Protein AF-A0A3R5UBW2-F1 (afdb_monomer_lite)

Secondary structure (DSSP, 8-state):
-PPPEEEEEEE---SSS---EEEEEETTEEE--BTTTEEEEE-TTSSEEEEEEES--SEEEEEEEEE-SS-B-PPEEEEEE----S-GGG--EEPPEE-TT--EE--EETTPEEEEEPPSSEESEEEEEB-TTS-BPPPB-TT-EE--

Structure (mmCIF, N/CA/C/O backbone):
data_AF-A0A3R5UBW2-F1
#
_entry.id   AF-A0A3R5UBW2-F1
#
loop_
_atom_site.group_PDB
_atom_site.id
_atom_site.type_symbol
_atom_site.label_atom_id
_atom_site.label_alt_id
_atom_site.label_comp_id
_atom_site.label_asym_id
_atom_site.label_entity_id
_atom_site.label_seq_id
_atom_site.pdbx_PDB_ins_code
_atom_site.Cartn_x
_atom_site.Cartn_y
_atom_site.Cartn_z
_atom_site.occupancy
_atom_site.B_iso_or_equiv
_atom_site.auth_seq_id
_atom_site.auth_comp_id
_atom_site.auth_asym_id
_atom_site.auth_atom_id
_atom_site.pdbx_PDB_model_num
ATOM 1 N N . MET A 1 1 ? -4.114 11.948 11.803 1.00 30.31 1 MET A N 1
ATOM 2 C CA . MET A 1 1 ? -2.900 11.199 11.402 1.00 30.31 1 MET A CA 1
ATOM 3 C C . MET A 1 1 ? -2.571 11.603 9.979 1.00 30.31 1 MET A C 1
ATOM 5 O O . MET A 1 1 ? -3.483 11.689 9.171 1.00 30.31 1 MET A O 1
ATOM 9 N N . GLN A 1 2 ? -1.317 11.964 9.722 1.00 31.16 2 GLN A N 1
ATOM 10 C CA . GLN A 1 2 ? -0.865 12.524 8.447 1.00 31.16 2 GLN A CA 1
ATOM 11 C C . GLN A 1 2 ? -0.992 11.485 7.321 1.00 31.16 2 GLN A C 1
ATOM 13 O O . GLN A 1 2 ? -0.736 10.305 7.550 1.00 31.16 2 GLN A O 1
ATOM 18 N N . GLY A 1 3 ? -1.450 11.944 6.152 1.00 49.09 3 GLY A N 1
ATOM 19 C CA . GLY A 1 3 ? -1.961 11.134 5.048 1.00 49.09 3 GLY A CA 1
ATOM 20 C C . GLY A 1 3 ? -1.041 10.005 4.593 1.00 49.09 3 GLY A C 1
ATOM 21 O O . GLY A 1 3 ? 0.098 10.238 4.182 1.00 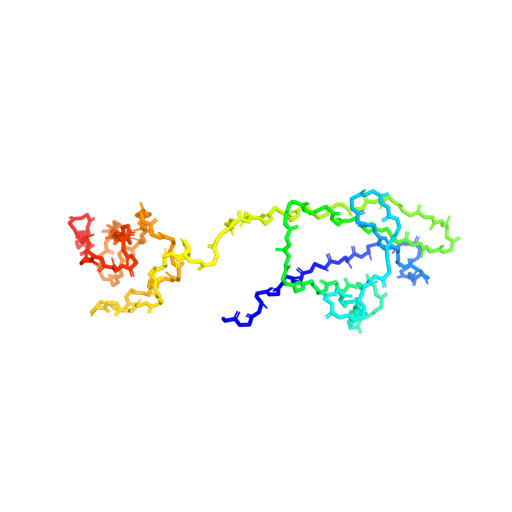49.09 3 GLY A O 1
ATOM 22 N N . GLU A 1 4 ? -1.584 8.786 4.620 1.00 57.84 4 GLU A N 1
ATOM 23 C CA . GLU A 1 4 ? -1.002 7.633 3.941 1.00 57.84 4 GLU A CA 1
ATOM 24 C C . GLU A 1 4 ? -0.650 8.017 2.503 1.00 57.84 4 GLU A C 1
ATOM 26 O O . GLU A 1 4 ? -1.392 8.723 1.812 1.00 57.84 4 GLU A O 1
ATOM 31 N N . THR A 1 5 ? 0.542 7.608 2.095 1.00 62.88 5 THR A N 1
ATOM 32 C CA . THR A 1 5 ? 1.121 7.962 0.810 1.00 62.88 5 THR A CA 1
ATOM 33 C C . THR A 1 5 ? 1.294 6.682 0.017 1.00 62.88 5 THR A C 1
ATOM 35 O O . THR A 1 5 ? 1.929 5.749 0.506 1.00 62.88 5 THR A O 1
ATOM 38 N N . ILE A 1 6 ? 0.735 6.630 -1.190 1.00 71.88 6 ILE A N 1
ATOM 39 C CA . ILE A 1 6 ? 0.878 5.466 -2.066 1.00 71.88 6 ILE A CA 1
ATOM 40 C C . ILE A 1 6 ? 1.875 5.817 -3.174 1.00 71.88 6 ILE A C 1
ATOM 42 O O . ILE A 1 6 ? 1.614 6.755 -3.936 1.00 71.88 6 ILE A O 1
ATOM 46 N N . PRO A 1 7 ? 3.018 5.110 -3.258 1.00 78.88 7 PRO A N 1
ATOM 47 C CA . PRO A 1 7 ? 3.909 5.219 -4.397 1.00 78.88 7 PRO A CA 1
ATOM 48 C C . PRO A 1 7 ? 3.351 4.405 -5.570 1.00 78.88 7 PRO A C 1
ATOM 50 O O . PRO A 1 7 ? 2.966 3.246 -5.420 1.00 78.88 7 PRO A O 1
ATOM 53 N N . VAL A 1 8 ? 3.330 5.022 -6.743 1.00 82.38 8 VAL A N 1
ATOM 54 C CA . VAL A 1 8 ? 2.963 4.418 -8.022 1.00 82.38 8 VAL A CA 1
ATOM 55 C C . VAL A 1 8 ? 4.191 4.490 -8.903 1.00 82.38 8 VAL A C 1
ATOM 57 O O . VAL A 1 8 ? 4.593 5.570 -9.332 1.00 82.38 8 VAL A O 1
ATOM 60 N N . GLU A 1 9 ? 4.818 3.347 -9.134 1.00 84.75 9 GLU A N 1
ATOM 61 C CA . GLU A 1 9 ? 6.001 3.276 -9.979 1.00 84.75 9 GLU A CA 1
ATOM 62 C C . GLU A 1 9 ? 5.602 2.968 -11.421 1.00 84.75 9 GLU A C 1
ATOM 64 O O . GLU A 1 9 ? 4.834 2.043 -11.689 1.00 84.75 9 GLU A O 1
ATOM 69 N N . CYS A 1 10 ? 6.131 3.760 -12.346 1.00 84.75 10 CYS A N 1
ATOM 70 C CA . CYS A 1 10 ? 6.087 3.495 -13.771 1.00 84.75 10 CYS A CA 1
ATOM 71 C C . CYS A 1 10 ? 7.486 3.108 -14.235 1.00 84.75 10 CYS A C 1
ATOM 73 O O . CYS A 1 10 ? 8.395 3.938 -14.218 1.00 84.75 10 CYS A O 1
ATOM 75 N N . PHE A 1 11 ? 7.645 1.859 -14.661 1.00 82.38 11 PHE A N 1
ATOM 76 C CA . PHE A 1 11 ? 8.888 1.335 -15.209 1.00 82.38 11 PHE A CA 1
ATOM 77 C C . PHE A 1 11 ? 8.731 1.101 -16.715 1.00 82.38 11 PHE A C 1
ATOM 79 O O . PHE A 1 11 ? 7.823 0.379 -17.134 1.00 82.38 11 PHE A O 1
ATOM 86 N N . ILE A 1 12 ? 9.595 1.715 -17.530 1.00 81.19 12 ILE A N 1
ATOM 87 C CA . ILE A 1 12 ? 9.527 1.638 -18.993 1.00 81.19 12 ILE A CA 1
ATOM 88 C C . ILE A 1 12 ? 10.646 0.740 -19.525 1.00 81.19 12 ILE A C 1
ATOM 90 O O . ILE A 1 12 ? 11.828 1.063 -19.435 1.00 81.19 12 ILE A O 1
ATOM 94 N N . LEU A 1 13 ? 10.257 -0.367 -20.159 1.00 81.19 13 LEU A N 1
ATOM 95 C CA . LEU A 1 13 ? 11.150 -1.164 -20.997 1.00 81.19 13 LEU A CA 1
ATOM 96 C C . LEU A 1 13 ? 11.192 -0.544 -22.399 1.00 81.19 13 LEU A C 1
ATOM 98 O O . LEU A 1 13 ? 10.183 -0.547 -23.103 1.00 81.19 13 LEU A O 1
ATOM 102 N N . SER A 1 14 ? 12.344 -0.003 -22.797 1.00 78.56 14 SER A N 1
ATOM 103 C CA . SER A 1 14 ? 12.518 0.703 -24.072 1.00 78.56 14 SER A CA 1
ATOM 104 C C . SER A 1 14 ? 13.611 0.067 -24.934 1.00 78.56 14 SER A C 1
ATOM 106 O O . SER A 1 14 ? 14.633 -0.388 -24.424 1.00 78.56 14 SER A O 1
ATOM 108 N N . ASN A 1 15 ? 13.397 0.060 -26.252 1.00 79.19 15 ASN A N 1
ATOM 109 C CA . ASN A 1 15 ? 14.405 -0.257 -27.264 1.00 79.19 15 ASN A CA 1
ATOM 110 C C . ASN A 1 15 ? 14.331 0.803 -28.384 1.00 79.19 15 ASN A C 1
ATOM 112 O O . ASN A 1 15 ? 13.328 0.817 -29.104 1.00 79.19 15 ASN A O 1
ATOM 116 N N . PRO A 1 16 ? 15.317 1.710 -28.523 1.00 81.06 16 PRO A N 1
ATOM 117 C CA . PRO A 1 16 ? 16.558 1.826 -27.739 1.00 81.06 16 PRO A CA 1
ATOM 118 C C . PRO A 1 16 ? 16.308 2.112 -26.251 1.00 81.06 16 PRO A C 1
ATOM 120 O O . PRO A 1 16 ? 15.244 2.606 -25.888 1.00 81.06 16 PRO A O 1
ATOM 123 N N . SER A 1 17 ? 17.272 1.794 -25.383 1.00 79.81 17 SER A N 1
ATOM 124 C CA . SER A 1 17 ? 17.120 1.869 -23.916 1.00 79.81 17 SER A CA 1
ATOM 125 C C . SER A 1 17 ? 16.877 3.281 -23.371 1.00 79.81 17 SER A C 1
ATOM 127 O O . SER A 1 17 ? 16.409 3.430 -22.245 1.00 79.81 17 SER A O 1
ATOM 129 N N . GLU A 1 18 ? 17.153 4.314 -24.165 1.00 82.50 18 GLU A N 1
ATOM 130 C CA . GLU A 1 18 ? 16.896 5.703 -23.804 1.00 82.50 18 GLU A CA 1
ATOM 131 C C . GLU A 1 18 ? 15.401 6.045 -23.894 1.00 82.50 18 GLU A C 1
ATOM 133 O O . GLU A 1 18 ? 14.767 5.933 -24.948 1.00 82.50 18 GLU A O 1
ATOM 138 N N . VAL A 1 19 ? 14.844 6.521 -22.780 1.00 82.19 19 VAL A N 1
ATOM 139 C CA . VAL A 1 19 ? 13.483 7.060 -22.700 1.00 82.19 19 VAL A CA 1
ATOM 140 C C . VAL A 1 19 ? 13.570 8.584 -22.737 1.00 82.19 19 VAL A C 1
ATOM 142 O O . VAL A 1 19 ? 14.185 9.198 -21.868 1.00 82.19 19 VAL A O 1
ATOM 145 N N . ARG A 1 20 ? 12.951 9.212 -23.743 1.00 86.44 20 ARG A N 1
ATOM 146 C CA . ARG A 1 20 ? 12.966 10.676 -23.914 1.00 86.44 20 ARG A CA 1
ATOM 147 C C . ARG A 1 20 ? 11.913 11.373 -23.063 1.00 86.44 20 ARG A C 1
ATOM 149 O O . ARG A 1 20 ? 12.135 12.487 -22.597 1.00 86.44 20 ARG A O 1
ATOM 156 N N . GLU A 1 21 ? 10.758 10.741 -22.895 1.00 87.56 21 GLU A N 1
ATOM 157 C CA . GLU A 1 21 ? 9.626 11.323 -22.179 1.00 87.56 21 GLU A CA 1
ATOM 158 C C . GLU A 1 21 ? 8.769 10.226 -21.540 1.00 87.56 21 GLU A C 1
ATOM 160 O O . GLU A 1 21 ? 8.525 9.185 -22.154 1.00 87.56 21 GLU A O 1
ATOM 165 N N . ILE A 1 22 ? 8.283 10.483 -20.324 1.00 87.75 22 ILE A N 1
ATOM 166 C CA . ILE A 1 22 ? 7.249 9.692 -19.654 1.00 87.75 22 ILE A CA 1
ATOM 167 C C . ILE A 1 22 ? 6.048 10.614 -19.442 1.00 87.75 22 ILE A C 1
ATOM 169 O O . ILE A 1 22 ? 6.176 11.695 -18.871 1.00 87.75 22 ILE A O 1
ATOM 173 N N . LYS A 1 23 ? 4.876 10.204 -19.936 1.00 90.38 23 LYS A N 1
ATOM 174 C CA . LYS A 1 23 ? 3.618 10.943 -19.768 1.00 90.38 23 LYS A CA 1
ATOM 175 C C . LYS A 1 23 ? 2.707 10.187 -18.824 1.00 90.38 23 LYS A C 1
ATOM 177 O O . LYS A 1 23 ? 2.461 8.996 -19.023 1.00 90.38 23 LYS A O 1
ATOM 182 N N . TRP A 1 24 ? 2.152 10.904 -17.857 1.00 90.38 24 TRP A N 1
ATOM 183 C CA . TRP A 1 24 ? 1.182 10.365 -16.918 1.00 90.38 24 TRP A CA 1
ATOM 184 C C . TRP A 1 24 ? -0.237 10.791 -17.268 1.00 90.38 24 TRP A C 1
ATOM 186 O O . TRP A 1 24 ? -0.496 11.895 -17.750 1.00 90.38 24 TRP A O 1
ATOM 196 N N . PHE A 1 25 ? -1.176 9.903 -16.979 1.00 89.75 25 PHE A N 1
ATOM 197 C CA . PHE A 1 25 ? -2.600 10.129 -17.110 1.00 89.75 25 PHE A CA 1
ATOM 198 C C . PHE A 1 25 ? -3.279 9.777 -15.794 1.00 89.75 25 PHE A C 1
ATOM 200 O O . PHE A 1 25 ? -2.940 8.790 -15.141 1.00 89.75 25 PHE A O 1
ATOM 207 N N . LYS A 1 26 ? -4.257 10.595 -15.417 1.00 87.38 26 LYS A N 1
ATOM 208 C CA . LYS A 1 26 ? -5.145 10.371 -14.283 1.00 87.38 26 LYS A CA 1
ATOM 209 C C . LYS A 1 26 ? -6.560 10.256 -14.825 1.00 87.38 26 LYS A C 1
ATOM 211 O O . LYS A 1 26 ? -7.072 11.208 -15.419 1.00 87.38 26 LYS A O 1
ATOM 216 N N . ASN A 1 27 ? -7.184 9.097 -14.638 1.00 86.06 27 ASN A N 1
ATOM 217 C CA . ASN A 1 27 ? -8.526 8.797 -15.143 1.00 86.06 27 ASN A CA 1
ATOM 218 C C . ASN A 1 27 ? -8.664 9.116 -16.651 1.00 86.06 27 ASN A C 1
ATOM 220 O O . ASN A 1 27 ? -9.588 9.820 -17.064 1.00 86.06 27 ASN A O 1
ATOM 224 N N . GLY A 1 28 ? -7.696 8.676 -17.466 1.00 86.81 28 GLY A N 1
ATOM 225 C CA . GLY A 1 28 ? -7.681 8.883 -18.918 1.00 86.81 28 GLY A CA 1
ATOM 226 C C . GLY A 1 28 ? -7.151 10.236 -19.404 1.00 86.81 28 GLY A C 1
ATOM 227 O O . GLY A 1 28 ? -6.902 10.387 -20.601 1.00 86.81 28 GLY A O 1
ATOM 228 N N . LYS A 1 29 ? -6.948 11.225 -18.522 1.00 90.75 29 LYS A N 1
ATOM 229 C CA . LYS A 1 29 ? -6.538 12.592 -18.896 1.00 90.75 29 LYS A CA 1
ATOM 230 C C . LYS A 1 29 ? -5.077 12.861 -18.567 1.00 90.75 29 LYS A C 1
ATOM 232 O O . LYS A 1 29 ? -4.626 12.488 -17.490 1.00 90.75 29 LYS A O 1
ATOM 237 N N . LEU A 1 30 ? -4.369 13.543 -19.471 1.00 90.19 30 LEU A N 1
ATOM 238 C CA . LEU A 1 30 ? -2.973 13.943 -19.270 1.00 90.19 30 LEU A CA 1
ATOM 239 C C . LEU A 1 30 ? -2.824 14.743 -17.966 1.00 90.19 30 LEU A C 1
ATOM 241 O O . LEU A 1 30 ? -3.614 15.650 -17.695 1.00 90.19 30 LEU A O 1
ATOM 245 N N . PHE A 1 31 ? -1.824 14.392 -17.165 1.00 88.38 31 PHE A N 1
ATOM 246 C CA . PHE A 1 31 ? -1.618 14.907 -15.816 1.00 88.38 31 PHE A CA 1
ATOM 247 C C . PHE A 1 31 ? -0.114 14.988 -15.511 1.00 88.38 31 PHE A C 1
ATOM 249 O O . PHE A 1 31 ? 0.631 14.075 -15.840 1.00 88.38 31 PHE A O 1
ATOM 256 N N . ASN A 1 32 ? 0.323 16.068 -14.853 1.00 85.06 32 ASN A N 1
ATOM 257 C CA . ASN A 1 32 ? 1.740 16.354 -14.568 1.00 85.06 32 ASN A CA 1
ATOM 258 C C . ASN A 1 32 ? 2.021 16.536 -13.061 1.00 85.06 32 ASN A C 1
ATOM 260 O O . ASN A 1 32 ? 2.929 17.274 -12.678 1.00 85.06 32 ASN A O 1
ATOM 264 N N . GLY A 1 33 ? 1.223 15.911 -12.192 1.00 79.88 33 GLY A N 1
ATOM 265 C CA . GLY A 1 33 ? 1.287 16.159 -10.749 1.00 79.88 33 GLY A CA 1
ATOM 266 C C . GLY A 1 33 ? 0.500 17.395 -10.304 1.00 79.88 33 GLY A C 1
ATOM 267 O O . GLY A 1 33 ? 0.125 18.261 -11.096 1.00 79.88 33 GLY A O 1
ATOM 268 N N . SER A 1 34 ? 0.288 17.491 -8.996 1.00 73.75 34 SER A N 1
ATOM 269 C CA . SER A 1 34 ? -0.167 18.684 -8.290 1.00 73.75 34 SER A CA 1
ATOM 270 C C . SER A 1 34 ? 0.841 18.932 -7.172 1.00 73.75 34 SER A C 1
ATOM 272 O O . SER A 1 34 ? 1.077 18.068 -6.335 1.00 73.75 34 SER A O 1
ATOM 274 N N . LYS A 1 35 ? 1.498 20.100 -7.165 1.00 66.06 35 LYS A N 1
ATOM 275 C CA . LYS A 1 35 ? 2.673 20.386 -6.307 1.00 66.06 35 LYS A CA 1
ATOM 276 C C . LYS A 1 35 ? 2.469 20.118 -4.802 1.00 66.06 35 LYS A C 1
ATOM 278 O O . LYS A 1 35 ? 3.451 20.076 -4.066 1.00 66.06 35 LYS A O 1
ATOM 283 N N . HIS A 1 36 ? 1.225 19.968 -4.357 1.00 67.75 36 HIS A N 1
ATOM 284 C CA . HIS A 1 36 ? 0.855 19.738 -2.967 1.00 67.75 36 HIS A CA 1
ATOM 285 C C . HIS A 1 36 ? 0.651 18.252 -2.640 1.00 67.75 36 HIS A C 1
ATOM 287 O O . HIS A 1 36 ? 1.322 17.740 -1.741 1.00 67.75 36 HIS A O 1
ATOM 293 N N . ASP A 1 37 ? -0.214 17.558 -3.381 1.00 77.50 37 ASP A N 1
ATOM 294 C CA . ASP A 1 37 ? -0.650 16.204 -3.022 1.00 77.50 37 ASP A CA 1
ATOM 295 C C . ASP A 1 37 ? -0.078 15.118 -3.934 1.00 77.50 37 ASP A C 1
ATOM 297 O O . ASP A 1 37 ? 0.038 13.970 -3.509 1.00 77.50 37 ASP A O 1
ATOM 301 N N . GLU A 1 38 ? 0.338 15.460 -5.155 1.00 86.19 38 GLU A N 1
ATOM 302 C CA . GLU A 1 38 ? 0.780 14.507 -6.172 1.00 86.19 38 GLU A CA 1
ATOM 303 C C . GLU A 1 38 ? 2.146 14.909 -6.731 1.00 86.19 38 GLU A C 1
ATOM 305 O O . GLU A 1 38 ? 2.273 15.800 -7.575 1.00 86.19 38 GLU A O 1
ATOM 310 N N . VAL A 1 39 ? 3.187 14.222 -6.273 1.00 87.06 39 VAL A N 1
ATOM 311 C CA . VAL A 1 39 ? 4.574 14.528 -6.625 1.00 87.06 39 VAL A CA 1
ATOM 312 C C . VAL A 1 39 ? 5.130 13.424 -7.508 1.00 87.06 39 VAL A C 1
ATOM 314 O O . VAL A 1 39 ? 5.230 12.284 -7.068 1.00 87.06 39 VAL A O 1
ATOM 317 N N . ILE A 1 40 ? 5.547 13.772 -8.722 1.00 88.44 40 ILE A N 1
ATOM 318 C CA . ILE A 1 40 ? 6.258 12.862 -9.624 1.00 88.44 40 ILE A CA 1
ATOM 319 C C . ILE A 1 40 ? 7.759 13.082 -9.444 1.00 88.44 40 ILE A C 1
ATOM 321 O O . ILE A 1 40 ? 8.236 14.220 -9.431 1.00 88.44 40 ILE A O 1
ATOM 325 N N . ARG A 1 41 ? 8.509 11.995 -9.268 1.00 88.81 41 ARG A N 1
ATOM 326 C CA . ARG A 1 41 ? 9.970 12.004 -9.155 1.00 88.81 41 ARG A CA 1
ATOM 327 C C . ARG A 1 41 ? 10.569 11.055 -10.175 1.00 88.81 41 ARG A C 1
ATOM 329 O O . ARG A 1 41 ? 10.037 9.972 -10.388 1.00 88.81 41 ARG A O 1
ATOM 336 N N . LYS A 1 42 ? 11.709 11.435 -10.746 1.00 86.31 42 LYS A N 1
ATOM 337 C CA . LYS A 1 42 ? 12.503 10.520 -11.568 1.00 86.31 42 LYS A CA 1
ATOM 338 C C . LYS A 1 42 ? 13.107 9.431 -10.688 1.00 86.31 42 LYS A C 1
ATOM 340 O O . LYS A 1 42 ? 13.594 9.723 -9.593 1.00 86.31 42 LYS A O 1
ATOM 345 N N . GLY A 1 43 ? 13.049 8.195 -11.165 1.00 78.06 43 GLY A N 1
ATOM 346 C CA . GLY A 1 43 ? 13.761 7.074 -10.579 1.00 78.06 43 GLY A CA 1
ATOM 347 C C . GLY A 1 43 ? 15.276 7.196 -10.784 1.00 78.06 43 GLY A C 1
ATOM 348 O O . GLY A 1 43 ? 15.732 8.044 -11.559 1.00 78.06 43 GLY A O 1
ATOM 349 N N . PRO A 1 44 ? 16.063 6.354 -10.095 1.00 66.38 44 PRO A N 1
ATOM 350 C CA . PRO A 1 44 ? 17.522 6.463 -10.036 1.00 66.38 44 PRO A CA 1
ATOM 351 C C . PRO A 1 44 ? 18.243 6.355 -11.393 1.00 66.38 44 PRO A C 1
ATOM 353 O O . PRO A 1 44 ? 19.393 6.771 -11.481 1.00 66.38 44 PRO A O 1
ATOM 356 N N . GLU A 1 45 ? 17.578 5.874 -12.450 1.00 71.44 45 GLU A N 1
ATOM 357 C CA . GLU A 1 45 ? 18.195 5.621 -13.766 1.00 71.44 45 GLU A CA 1
ATOM 358 C C . GLU A 1 45 ? 17.493 6.325 -14.944 1.00 71.44 45 GLU A C 1
ATOM 360 O O . GLU A 1 45 ? 17.838 6.100 -16.100 1.00 71.44 45 GLU A O 1
ATOM 365 N N . GLY A 1 46 ? 16.491 7.177 -14.693 1.00 67.38 46 GLY A N 1
ATOM 366 C CA . GLY A 1 46 ? 15.757 7.891 -15.755 1.00 67.38 46 GLY A CA 1
ATOM 367 C C . GLY A 1 46 ? 14.852 7.018 -16.644 1.00 67.38 46 GLY A C 1
ATOM 368 O O . GLY A 1 46 ? 14.131 7.553 -17.480 1.00 67.38 46 GLY A O 1
ATOM 369 N N . THR A 1 47 ? 14.842 5.701 -16.432 1.00 73.94 47 THR A N 1
ATOM 370 C CA . THR A 1 47 ? 13.953 4.711 -17.073 1.00 73.94 47 THR A CA 1
ATOM 371 C C . THR A 1 47 ? 12.650 4.486 -16.302 1.00 73.94 47 THR A C 1
ATOM 373 O O . THR A 1 47 ? 11.763 3.757 -16.756 1.00 73.94 47 THR A O 1
ATOM 376 N N . SER A 1 48 ? 12.517 5.120 -15.136 1.00 80.25 48 SER A N 1
ATOM 377 C CA . SER A 1 48 ? 11.318 5.063 -14.315 1.00 80.25 48 SER A CA 1
ATOM 378 C C . SER A 1 48 ? 10.958 6.414 -13.715 1.00 80.25 48 SER A C 1
ATOM 380 O O 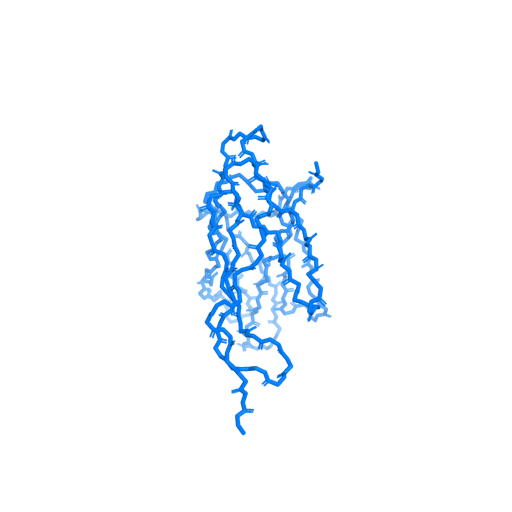. SER A 1 48 ? 11.803 7.291 -13.508 1.00 80.25 48 SER A O 1
ATOM 382 N N . GLU A 1 49 ? 9.675 6.568 -13.410 1.00 87.81 49 GLU A N 1
ATOM 383 C CA . GLU A 1 49 ? 9.149 7.659 -12.600 1.00 87.81 49 GLU A CA 1
ATOM 384 C C . GLU A 1 49 ? 8.280 7.101 -11.479 1.00 87.81 49 GLU A C 1
ATOM 386 O O . GLU A 1 49 ? 7.545 6.130 -11.651 1.00 87.81 49 GLU A O 1
ATOM 391 N N . ILE A 1 50 ? 8.365 7.738 -10.316 1.00 86.00 50 ILE A N 1
ATOM 392 C CA . ILE A 1 50 ? 7.599 7.393 -9.126 1.00 86.00 50 ILE A CA 1
ATOM 393 C C . ILE A 1 50 ? 6.645 8.548 -8.847 1.00 86.00 50 ILE A C 1
ATOM 395 O O . ILE A 1 50 ? 7.068 9.649 -8.478 1.00 86.00 50 ILE A O 1
ATOM 399 N N . LEU A 1 51 ? 5.353 8.290 -9.016 1.00 86.31 51 LEU A N 1
ATOM 400 C CA . LEU A 1 51 ? 4.284 9.173 -8.584 1.00 86.31 51 LEU A CA 1
ATOM 401 C C . LEU A 1 51 ? 3.940 8.870 -7.127 1.00 86.31 51 LEU A C 1
ATOM 403 O O . LEU A 1 51 ? 3.578 7.759 -6.763 1.00 86.31 51 LEU A O 1
ATOM 407 N N . THR A 1 52 ? 3.988 9.897 -6.298 1.00 84.81 52 THR A N 1
ATOM 408 C CA . THR A 1 52 ? 3.651 9.833 -4.883 1.00 84.81 52 THR A CA 1
ATOM 409 C C . THR A 1 52 ? 2.392 10.656 -4.658 1.00 84.81 52 THR A C 1
ATOM 411 O O . THR A 1 52 ? 2.449 11.881 -4.769 1.00 84.81 52 THR A O 1
ATOM 414 N N . HIS A 1 53 ? 1.272 10.008 -4.331 1.00 81.88 53 HIS A N 1
ATOM 415 C CA . HIS A 1 53 ? 0.005 10.691 -4.048 1.00 81.88 53 HIS A CA 1
ATOM 416 C C . HIS A 1 53 ? -0.359 10.576 -2.563 1.00 81.88 53 HIS A C 1
ATOM 418 O O . HIS A 1 53 ? -0.376 9.487 -1.983 1.00 81.88 53 HIS A O 1
ATOM 424 N N . ARG A 1 54 ? -0.625 11.727 -1.947 1.00 74.94 54 ARG A N 1
ATOM 425 C CA . ARG A 1 54 ? -1.078 11.896 -0.566 1.00 74.94 54 ARG A CA 1
ATOM 426 C C . ARG A 1 54 ? -2.585 12.085 -0.511 1.00 74.94 54 ARG A C 1
ATOM 428 O O . ARG A 1 54 ? -3.154 12.734 -1.375 1.00 74.94 54 ARG A O 1
ATOM 435 N N . ASN A 1 55 ? -3.211 11.600 0.560 1.00 69.12 55 ASN A N 1
ATOM 436 C CA . ASN A 1 55 ? -4.622 11.885 0.842 1.00 69.12 55 ASN A CA 1
ATOM 437 C C . ASN A 1 55 ? -5.557 11.499 -0.322 1.00 69.12 55 ASN A C 1
ATOM 439 O O . ASN A 1 55 ? -6.440 12.260 -0.713 1.00 69.12 55 ASN A O 1
ATOM 443 N N . ILE A 1 56 ? -5.333 10.315 -0.902 1.00 72.12 56 ILE A N 1
ATOM 444 C CA . ILE A 1 56 ? -6.137 9.846 -2.029 1.00 72.12 56 ILE A CA 1
ATOM 445 C C . ILE A 1 56 ? -7.601 9.758 -1.610 1.00 72.12 56 ILE A C 1
ATOM 447 O O . ILE A 1 56 ? -7.944 9.064 -0.653 1.00 72.12 56 ILE A O 1
ATOM 451 N N . GLN A 1 57 ? -8.450 10.423 -2.392 1.00 65.44 57 GLN A N 1
ATOM 452 C CA . GLN A 1 57 ? -9.896 10.351 -2.294 1.00 65.44 57 GLN A CA 1
ATOM 453 C C . GLN A 1 57 ? -10.494 9.711 -3.559 1.00 65.44 57 GLN A C 1
ATOM 455 O O . GLN A 1 57 ? -10.750 10.387 -4.547 1.00 65.44 57 GLN A O 1
ATOM 460 N N . GLY A 1 58 ? -10.760 8.402 -3.519 1.00 67.50 58 GLY A N 1
ATOM 461 C CA . GLY A 1 58 ? -11.679 7.713 -4.427 1.00 67.50 58 GLY A CA 1
ATOM 462 C C . GLY A 1 58 ? -11.018 6.552 -5.152 1.00 67.50 58 GLY A C 1
ATOM 463 O O . GLY A 1 58 ? -9.899 6.153 -4.836 1.00 67.50 58 GLY A O 1
ATOM 464 N N . ASN A 1 59 ? -11.710 6.031 -6.164 1.00 69.75 59 ASN A N 1
ATOM 465 C CA . ASN A 1 59 ? -11.058 5.204 -7.170 1.00 69.75 59 ASN A CA 1
ATOM 466 C C . ASN A 1 59 ? -10.273 6.124 -8.116 1.00 69.75 59 ASN A C 1
ATOM 468 O O . ASN A 1 59 ? -10.839 7.076 -8.661 1.00 69.75 59 ASN A O 1
ATOM 472 N N . ILE A 1 60 ? -8.976 5.861 -8.273 1.00 77.56 60 ILE A N 1
ATOM 473 C CA . ILE A 1 60 ? -8.119 6.596 -9.199 1.00 77.56 60 ILE A CA 1
ATOM 474 C C . ILE A 1 60 ? -7.357 5.593 -10.055 1.00 77.56 60 ILE A C 1
ATOM 476 O O . ILE A 1 60 ? -6.716 4.671 -9.548 1.00 77.56 60 ILE A O 1
ATOM 480 N N . ILE A 1 61 ? -7.392 5.817 -11.363 1.00 82.25 61 ILE A N 1
ATOM 481 C CA . ILE A 1 61 ? -6.612 5.057 -12.331 1.00 82.25 61 ILE A CA 1
ATOM 482 C C . ILE A 1 61 ? -5.455 5.941 -12.779 1.00 82.25 61 ILE A C 1
ATOM 484 O O . ILE A 1 61 ? -5.676 7.014 -13.353 1.00 82.25 61 ILE A O 1
ATOM 488 N N . TYR A 1 62 ? -4.233 5.489 -12.500 1.00 86.69 62 TYR A N 1
ATOM 489 C CA . TYR A 1 62 ? -3.028 6.080 -13.062 1.00 86.69 62 TYR A CA 1
ATOM 490 C C . TYR A 1 62 ? -2.546 5.236 -14.230 1.00 86.69 62 TYR A C 1
ATOM 492 O O . TYR A 1 62 ? -2.413 4.015 -14.133 1.00 86.69 62 TYR A O 1
ATOM 500 N N . GLU A 1 63 ? -2.264 5.904 -15.336 1.00 87.50 63 GLU A N 1
ATOM 501 C CA . GLU A 1 63 ? -1.689 5.287 -16.523 1.00 87.50 63 GLU A CA 1
ATOM 502 C C . GLU A 1 63 ? -0.424 6.056 -16.874 1.00 87.50 63 GLU A C 1
ATOM 504 O O . GLU A 1 63 ? -0.392 7.283 -16.771 1.00 87.50 63 GLU A O 1
ATOM 509 N N . CYS A 1 64 ? 0.610 5.356 -17.315 1.00 88.81 64 CYS A N 1
ATOM 510 C CA . CYS A 1 64 ? 1.803 5.995 -17.845 1.00 88.81 64 CYS A CA 1
ATOM 511 C C . CYS A 1 64 ? 2.138 5.438 -19.227 1.00 88.81 64 CYS A C 1
ATOM 513 O O . CYS A 1 64 ? 1.805 4.295 -19.549 1.00 88.81 64 CYS A O 1
ATOM 515 N N . LEU A 1 65 ? 2.789 6.250 -20.056 1.00 89.06 65 LEU A N 1
ATOM 516 C CA . LEU A 1 65 ? 3.386 5.802 -21.312 1.00 89.06 65 LEU A CA 1
ATOM 517 C C . LEU A 1 65 ? 4.776 6.407 -21.477 1.00 89.06 65 LEU A C 1
ATOM 519 O O . LEU A 1 65 ? 5.007 7.558 -21.104 1.00 89.06 65 LEU A O 1
ATOM 523 N N . GLY A 1 66 ? 5.683 5.620 -22.048 1.00 88.94 66 GLY A N 1
ATOM 524 C CA . GLY A 1 66 ? 7.029 6.048 -22.410 1.00 88.94 66 GLY A CA 1
ATOM 525 C C . GLY A 1 66 ? 7.134 6.374 -23.897 1.00 88.94 66 GLY A C 1
ATOM 526 O O . GLY A 1 66 ? 6.473 5.752 -24.733 1.00 88.94 66 GLY A O 1
ATOM 527 N N . LYS A 1 67 ? 7.992 7.335 -24.226 1.00 88.62 67 LYS A N 1
ATOM 528 C CA . LYS A 1 67 ? 8.347 7.717 -25.592 1.00 88.62 67 LYS A CA 1
ATOM 529 C C . LYS A 1 67 ? 9.857 7.677 -25.771 1.00 88.62 67 LYS A C 1
ATOM 531 O O . LYS A 1 67 ? 10.598 8.222 -24.952 1.00 88.62 67 LYS A O 1
ATOM 536 N N . ASN A 1 68 ? 10.303 7.097 -26.876 1.00 86.94 68 ASN A N 1
ATOM 537 C CA . ASN A 1 68 ? 11.689 7.136 -27.327 1.00 86.94 68 ASN A CA 1
ATOM 538 C C . ASN A 1 68 ? 11.759 7.716 -28.753 1.00 86.94 68 ASN A C 1
ATOM 540 O O . ASN A 1 68 ? 10.814 8.350 -29.225 1.00 86.94 68 ASN A O 1
ATOM 544 N N . GLU A 1 69 ? 12.893 7.565 -29.433 1.00 89.50 69 GLU A N 1
ATOM 545 C CA . GLU A 1 69 ? 13.055 8.057 -30.807 1.00 89.50 69 GLU A CA 1
ATOM 546 C C . GLU A 1 69 ? 12.263 7.276 -31.862 1.00 89.50 69 GLU A C 1
ATOM 548 O O . GLU A 1 69 ? 11.921 7.844 -32.897 1.00 89.50 69 GLU A O 1
ATOM 553 N N . ALA A 1 70 ? 11.942 6.009 -31.594 1.00 87.88 70 ALA A N 1
ATOM 554 C CA . ALA A 1 70 ? 11.151 5.173 -32.490 1.00 87.88 70 ALA A CA 1
ATOM 555 C C . ALA A 1 70 ? 9.653 5.507 -32.410 1.00 87.88 70 ALA A C 1
ATOM 557 O O . ALA A 1 70 ? 8.926 5.320 -33.385 1.00 87.88 70 ALA A O 1
ATOM 558 N N . GLY A 1 71 ? 9.184 6.023 -31.271 1.00 86.25 71 GLY A N 1
ATOM 559 C CA . GLY A 1 71 ? 7.803 6.463 -31.108 1.00 86.25 71 GLY A CA 1
ATOM 560 C C . GLY A 1 71 ? 7.298 6.400 -29.671 1.00 86.25 71 GLY A C 1
ATOM 561 O O . GLY A 1 71 ? 8.066 6.403 -28.709 1.00 86.25 71 GLY A O 1
ATOM 562 N N . GLU A 1 72 ? 5.972 6.378 -29.538 1.00 88.69 72 GLU A N 1
ATOM 563 C CA . GLU A 1 72 ? 5.264 6.256 -28.261 1.00 88.69 72 GLU A CA 1
ATOM 564 C C . GLU A 1 72 ? 4.837 4.800 -28.028 1.00 88.69 72 GLU A C 1
ATOM 566 O O . GLU A 1 72 ? 4.317 4.141 -28.930 1.00 88.69 72 GLU A O 1
ATOM 571 N N . GLY A 1 73 ? 5.072 4.294 -26.817 1.00 82.62 73 GLY A N 1
ATOM 572 C CA . GLY A 1 73 ? 4.653 2.958 -26.402 1.00 82.62 73 GLY A CA 1
ATOM 573 C C . GLY A 1 73 ? 3.181 2.887 -25.986 1.00 82.62 73 GLY A C 1
ATOM 574 O O . GLY A 1 73 ? 2.474 3.893 -25.895 1.00 82.62 73 GLY A O 1
ATOM 575 N N . ALA A 1 74 ? 2.718 1.673 -25.684 1.00 81.75 74 ALA A N 1
ATOM 576 C CA . ALA A 1 74 ? 1.392 1.463 -25.113 1.00 81.75 74 ALA A CA 1
ATOM 577 C C . ALA A 1 74 ? 1.286 2.068 -23.702 1.00 81.75 74 ALA A C 1
ATOM 579 O O . ALA A 1 74 ? 2.258 2.086 -22.943 1.00 81.75 74 ALA A O 1
ATOM 580 N N . LYS A 1 75 ? 0.080 2.514 -23.331 1.00 80.19 75 LYS A N 1
ATOM 581 C CA . LYS A 1 75 ? -0.217 2.893 -21.946 1.00 80.19 75 LYS A CA 1
ATOM 582 C C . LYS A 1 75 ? -0.181 1.656 -21.056 1.00 80.19 75 LYS A C 1
ATOM 584 O O . LYS A 1 75 ? -0.868 0.673 -21.334 1.00 80.19 75 LYS A O 1
ATOM 589 N N . VAL A 1 76 ? 0.571 1.732 -19.966 1.00 74.69 76 VAL A N 1
ATOM 590 C CA . VAL A 1 76 ? 0.567 0.728 -18.902 1.00 74.69 76 VAL A CA 1
ATOM 591 C C . VAL A 1 76 ? -0.284 1.262 -17.755 1.00 74.69 76 VAL A C 1
ATOM 593 O O . VAL A 1 76 ? -0.096 2.393 -17.304 1.00 74.69 76 VAL A O 1
ATOM 596 N N . MET A 1 77 ? -1.254 0.460 -17.313 1.00 65.88 77 MET A N 1
ATOM 597 C CA . MET A 1 77 ? -2.208 0.846 -16.272 1.00 65.88 77 MET A CA 1
ATOM 598 C C . MET A 1 77 ? -1.778 0.302 -14.909 1.00 65.88 77 MET A C 1
ATOM 600 O O . MET A 1 77 ? -1.519 -0.893 -14.774 1.00 65.88 77 MET A O 1
ATOM 604 N N . SER A 1 78 ? -1.795 1.161 -13.890 1.00 63.81 78 SER A N 1
ATOM 605 C CA . SER A 1 78 ? -1.744 0.757 -12.485 1.00 63.81 78 SER A CA 1
ATOM 606 C C . SER A 1 78 ? -3.058 1.146 -11.808 1.00 63.81 78 SER A C 1
ATOM 608 O O . SER A 1 78 ? -3.364 2.326 -11.613 1.00 63.81 78 SER A O 1
ATOM 610 N N . ASN A 1 79 ? -3.876 0.141 -11.489 1.00 57.47 79 ASN A N 1
ATOM 611 C CA . ASN A 1 79 ? -5.171 0.348 -10.847 1.00 57.47 79 ASN A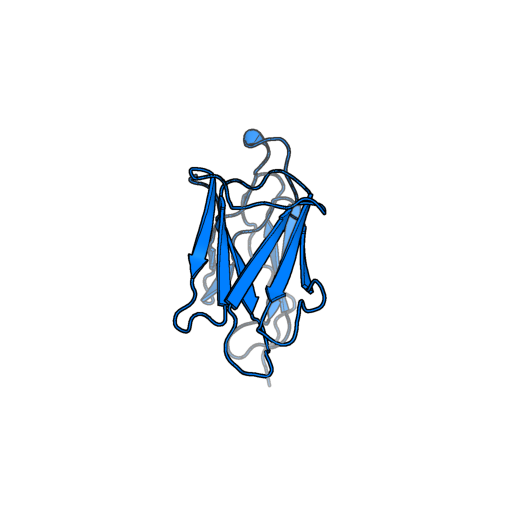 CA 1
ATOM 612 C C . ASN A 1 79 ? -4.989 0.483 -9.336 1.00 57.47 79 ASN A C 1
ATOM 614 O O . ASN A 1 79 ? -4.709 -0.503 -8.652 1.00 57.47 79 ASN A O 1
ATOM 618 N N . ILE A 1 80 ? -5.220 1.682 -8.804 1.00 60.53 80 ILE A N 1
ATOM 619 C CA . ILE A 1 80 ? -5.199 1.924 -7.361 1.00 60.53 80 ILE A CA 1
ATOM 620 C C . ILE A 1 80 ? -6.630 2.137 -6.894 1.00 60.53 80 ILE A C 1
ATOM 622 O O . ILE A 1 80 ? -7.212 3.216 -6.999 1.00 60.53 80 ILE A O 1
ATOM 626 N N . THR A 1 81 ? -7.212 1.077 -6.343 1.00 52.97 81 THR A N 1
ATOM 627 C CA . THR A 1 81 ? -8.503 1.189 -5.666 1.00 52.97 81 THR A CA 1
ATOM 628 C C . THR A 1 81 ? -8.255 1.572 -4.217 1.00 52.97 81 THR A C 1
ATOM 630 O O . THR A 1 81 ? -7.919 0.723 -3.393 1.00 52.97 81 THR A O 1
ATOM 633 N N . VAL A 1 82 ? -8.422 2.855 -3.901 1.00 52.81 82 VAL A N 1
ATOM 634 C CA . VAL A 1 82 ? -8.473 3.304 -2.510 1.00 52.81 82 VAL A CA 1
ATOM 635 C C . VAL A 1 82 ? -9.918 3.219 -2.043 1.00 52.81 82 VAL A C 1
ATOM 637 O O . VAL A 1 82 ? -10.799 3.925 -2.535 1.00 52.81 82 VAL A O 1
ATOM 640 N N . TYR A 1 83 ? -10.171 2.339 -1.079 1.00 51.47 83 TYR A N 1
ATOM 641 C CA . TYR A 1 83 ? -11.449 2.316 -0.381 1.00 51.47 83 TYR A CA 1
ATOM 642 C C . TYR A 1 83 ? -11.525 3.547 0.522 1.00 51.47 83 TYR A C 1
ATOM 644 O O . TYR A 1 83 ? -10.919 3.593 1.593 1.00 51.47 83 TYR A O 1
ATOM 652 N N . LEU A 1 84 ? -12.258 4.568 0.076 1.00 45.28 84 LEU A N 1
ATOM 653 C CA . LEU A 1 84 ? -12.583 5.696 0.935 1.00 45.28 84 LEU A CA 1
ATOM 654 C C . LEU A 1 84 ? -13.632 5.303 1.952 1.00 45.28 84 LEU A C 1
ATOM 656 O O . LEU A 1 84 ? -14.794 5.078 1.621 1.00 45.28 84 LEU A O 1
ATOM 660 N N . TYR A 1 85 ? -13.230 5.322 3.212 1.00 50.50 85 TYR A N 1
ATOM 661 C CA . TYR A 1 85 ? -14.181 5.450 4.299 1.00 50.50 85 TYR A CA 1
ATOM 662 C C . TYR A 1 85 ? -14.563 6.928 4.388 1.00 50.50 85 TYR A C 1
ATOM 664 O O . TYR A 1 85 ? -13.711 7.767 4.668 1.00 50.50 85 TYR A O 1
ATOM 672 N N . GLN A 1 86 ? -15.830 7.236 4.100 1.00 49.19 86 GLN A N 1
ATOM 673 C CA . GLN A 1 86 ? -16.375 8.600 4.009 1.00 49.19 86 GLN A CA 1
ATOM 674 C C . GLN A 1 86 ? -16.344 9.396 5.322 1.00 49.19 86 GLN A C 1
ATOM 676 O O . GLN A 1 86 ? -16.761 10.549 5.337 1.00 49.19 86 GLN A O 1
ATOM 681 N N . ASP A 1 87 ? -15.856 8.823 6.421 1.00 53.72 87 ASP A N 1
ATOM 682 C CA . ASP A 1 87 ? -15.891 9.496 7.708 1.00 53.72 87 ASP A CA 1
ATOM 683 C C . ASP A 1 87 ? -14.652 9.155 8.546 1.00 53.72 87 ASP A C 1
ATOM 685 O O . ASP A 1 87 ? -14.437 8.006 8.944 1.00 53.72 87 ASP A O 1
ATOM 689 N N . GLU A 1 88 ? -13.819 10.160 8.831 1.00 53.41 88 GLU A N 1
ATOM 690 C CA . GLU A 1 88 ? -12.658 10.017 9.718 1.00 53.41 88 GLU A CA 1
ATOM 691 C C . GLU A 1 88 ? -13.079 9.652 11.151 1.00 53.41 88 GLU A C 1
ATOM 693 O O . GLU A 1 88 ? -12.315 9.001 11.865 1.00 53.41 88 GLU A O 1
ATOM 698 N N . LYS A 1 89 ? -14.323 9.966 11.552 1.00 54.88 89 LYS A N 1
ATOM 699 C CA . LYS A 1 89 ? -14.919 9.496 12.816 1.00 54.88 89 LYS A CA 1
ATOM 700 C C . LYS A 1 89 ? -15.272 8.010 12.811 1.00 54.88 89 LYS A C 1
ATOM 702 O O . LYS A 1 89 ? -15.414 7.423 13.881 1.00 54.88 89 LYS A O 1
ATOM 707 N N . SER A 1 90 ? -15.388 7.397 11.635 1.00 56.94 90 SER A N 1
ATOM 708 C CA . SER A 1 90 ? -15.771 5.989 11.484 1.00 56.94 90 SER A CA 1
ATOM 709 C C . SER A 1 90 ? -14.571 5.051 11.315 1.00 56.94 90 SER A C 1
ATOM 711 O O . SER A 1 90 ? -14.755 3.838 11.197 1.00 56.94 90 SER A O 1
ATOM 713 N N . ARG A 1 91 ? -13.329 5.567 11.351 1.00 67.19 91 ARG A N 1
ATOM 714 C CA . ARG A 1 91 ? -12.103 4.749 11.382 1.00 67.19 91 ARG A CA 1
ATOM 715 C C . ARG A 1 91 ? -11.892 4.148 12.762 1.00 67.19 91 ARG A C 1
ATOM 717 O O . ARG A 1 91 ? -11.020 4.548 13.529 1.00 67.19 91 ARG A O 1
ATOM 724 N N . ILE A 1 92 ? -12.695 3.146 13.068 1.00 80.88 92 ILE A N 1
ATOM 725 C CA . ILE A 1 92 ? -12.462 2.312 14.228 1.00 80.88 92 ILE A CA 1
ATOM 726 C C . ILE A 1 92 ? -11.475 1.221 13.793 1.00 80.88 92 ILE A C 1
ATOM 728 O O . ILE A 1 92 ? -11.805 0.333 13.010 1.00 80.88 92 ILE A O 1
ATOM 732 N N . LEU A 1 93 ? -10.237 1.324 14.266 1.00 85.25 93 LEU A N 1
ATOM 733 C CA . LEU A 1 93 ? -9.155 0.391 13.965 1.00 85.25 93 LEU A CA 1
ATOM 734 C C . LEU A 1 93 ? -8.689 -0.276 15.249 1.00 85.25 93 LEU A C 1
ATOM 736 O O . LEU A 1 93 ? -8.710 0.335 16.315 1.00 85.25 93 LEU A O 1
ATOM 740 N N . CYS A 1 94 ? -8.194 -1.498 15.124 1.00 87.44 94 CYS A N 1
ATOM 741 C CA . CYS A 1 94 ? -7.276 -2.038 16.105 1.00 87.44 94 CYS A CA 1
ATOM 742 C C . CYS A 1 94 ? -5.847 -1.737 15.653 1.00 87.44 94 CYS A C 1
ATOM 744 O O . CYS A 1 94 ? -5.457 -2.082 14.535 1.00 87.44 94 CYS A O 1
ATOM 746 N N . TYR A 1 95 ? -5.079 -1.076 16.519 1.00 88.00 95 TYR A N 1
ATOM 747 C CA . TYR A 1 95 ? -3.680 -0.738 16.260 1.00 88.00 95 TYR A CA 1
ATOM 748 C C . TYR A 1 95 ? -2.766 -1.965 16.334 1.00 88.00 95 TYR A C 1
ATOM 750 O O . TYR A 1 95 ? -3.205 -3.060 16.695 1.00 88.00 95 TYR A O 1
ATOM 758 N N . ILE A 1 96 ? -1.492 -1.774 15.967 1.00 87.75 96 ILE A N 1
ATOM 759 C CA . ILE A 1 96 ? -0.496 -2.838 16.048 1.00 87.75 96 ILE A CA 1
ATOM 760 C C . ILE A 1 96 ? -0.427 -3.314 17.493 1.00 87.75 96 ILE A C 1
ATOM 762 O O . ILE A 1 96 ? -0.307 -2.509 18.413 1.00 87.75 96 ILE A O 1
ATOM 766 N N . ASP A 1 97 ? -0.500 -4.623 17.669 1.00 94.38 97 ASP A N 1
ATOM 767 C CA . ASP A 1 97 ? -0.351 -5.263 18.964 1.00 94.38 97 ASP A CA 1
ATOM 768 C C . ASP A 1 97 ? 0.479 -6.533 18.807 1.00 94.38 97 ASP A C 1
ATOM 770 O O . ASP A 1 97 ? 0.427 -7.198 17.773 1.00 94.38 97 ASP A O 1
ATOM 774 N N . THR A 1 98 ? 1.246 -6.882 19.830 1.00 94.25 98 THR A N 1
ATOM 775 C CA . THR A 1 98 ? 2.020 -8.123 19.858 1.00 94.25 98 THR A CA 1
ATOM 776 C C . THR A 1 98 ? 1.574 -8.929 21.058 1.00 94.25 98 THR A C 1
ATOM 778 O O . THR A 1 98 ? 1.648 -8.463 22.191 1.00 94.25 98 THR A O 1
ATOM 781 N N . ASP A 1 99 ? 1.088 -10.142 20.815 1.00 91.00 99 ASP A N 1
ATOM 782 C CA . ASP A 1 99 ? 0.632 -10.986 21.913 1.00 91.00 99 ASP A CA 1
ATOM 783 C C . ASP A 1 99 ? 1.788 -11.677 22.654 1.00 91.00 99 ASP A C 1
ATOM 785 O O . ASP A 1 99 ? 2.957 -11.607 22.272 1.00 91.00 99 ASP A O 1
ATOM 789 N N . ARG A 1 100 ? 1.440 -12.396 23.726 1.00 88.44 100 ARG A N 1
ATOM 790 C CA . ARG A 1 100 ? 2.393 -13.112 24.588 1.00 88.44 100 ARG A CA 1
ATOM 791 C C . ARG A 1 100 ? 3.246 -14.170 23.874 1.00 88.44 100 ARG A C 1
ATOM 793 O O . ARG A 1 100 ? 4.229 -14.619 24.448 1.00 88.44 100 ARG A O 1
ATOM 800 N N . PHE A 1 101 ? 2.859 -14.606 22.676 1.00 86.56 101 PHE A N 1
ATOM 801 C CA . PHE A 1 101 ? 3.603 -15.583 21.876 1.00 86.56 101 PHE A CA 1
ATOM 802 C C . PHE A 1 101 ? 4.425 -14.910 20.764 1.00 86.56 101 PHE A C 1
ATOM 804 O O . PHE A 1 101 ? 4.992 -15.585 19.904 1.00 86.56 101 PHE A O 1
ATOM 811 N N . GLY A 1 102 ? 4.498 -13.575 20.767 1.00 88.25 102 GLY A N 1
ATOM 812 C CA . GLY A 1 102 ? 5.234 -12.793 19.780 1.00 88.25 102 GLY A CA 1
ATOM 813 C C . GLY A 1 102 ? 4.524 -12.699 18.430 1.00 88.25 102 GLY A C 1
ATOM 814 O O . GLY A 1 102 ? 5.161 -12.362 17.426 1.00 88.25 102 GLY A O 1
ATOM 815 N N . THR A 1 103 ? 3.232 -13.024 18.343 1.00 89.88 103 THR A N 1
ATOM 816 C CA . THR A 1 103 ? 2.462 -12.833 17.109 1.00 89.88 103 THR A CA 1
ATOM 817 C C . THR A 1 103 ? 2.117 -11.357 16.972 1.00 89.88 103 THR A C 1
ATOM 819 O O . THR A 1 103 ? 1.414 -10.793 17.808 1.00 89.88 103 THR A O 1
ATOM 822 N N . VAL A 1 104 ? 2.625 -10.735 15.907 1.00 91.44 104 VAL A N 1
ATOM 823 C CA . VAL A 1 104 ? 2.358 -9.330 15.582 1.00 91.44 104 VAL A CA 1
ATOM 824 C C . VAL A 1 104 ? 1.031 -9.246 14.838 1.00 91.44 104 VAL A C 1
ATOM 826 O O . VAL A 1 104 ? 0.867 -9.883 13.796 1.00 91.44 104 VAL A O 1
ATOM 829 N N . TRP A 1 105 ? 0.096 -8.457 15.342 1.00 90.25 105 TRP A N 1
ATOM 830 C CA . TRP A 1 105 ? -1.206 -8.166 14.751 1.00 90.25 105 TRP A CA 1
ATOM 831 C C . TRP A 1 105 ? -1.140 -6.765 14.146 1.00 90.25 105 TRP A C 1
ATOM 833 O O . TRP A 1 105 ? -1.015 -5.799 14.885 1.00 90.25 105 TRP A O 1
ATOM 843 N N . ASN A 1 106 ? -1.163 -6.657 12.813 1.00 89.00 106 ASN A N 1
ATOM 844 C CA . ASN A 1 106 ? -1.063 -5.371 12.109 1.00 89.00 106 ASN A CA 1
ATOM 845 C C . ASN A 1 106 ? -2.351 -4.551 12.260 1.00 89.00 106 ASN A C 1
ATOM 847 O O . ASN A 1 106 ? -3.378 -5.079 12.694 1.00 89.00 106 ASN A O 1
ATOM 851 N N . TRP A 1 107 ? -2.317 -3.280 11.847 1.00 84.50 107 TRP A N 1
ATOM 852 C CA . TRP A 1 107 ? -3.520 -2.451 11.781 1.00 84.50 107 TRP A CA 1
ATOM 853 C C . TRP A 1 107 ? -4.640 -3.175 11.043 1.00 84.50 107 TRP A C 1
ATOM 855 O O . TRP A 1 107 ? -4.444 -3.704 9.951 1.00 84.50 107 TRP A O 1
ATOM 865 N N . THR A 1 108 ? -5.803 -3.239 11.682 1.00 84.31 108 THR A N 1
ATOM 866 C CA . THR A 1 108 ? -6.949 -3.994 11.180 1.00 84.31 108 THR A CA 1
ATOM 867 C C . THR A 1 108 ? -8.224 -3.215 11.441 1.00 84.31 108 THR A C 1
ATOM 869 O O . THR A 1 108 ? -8.406 -2.634 12.511 1.00 84.31 108 THR A O 1
ATOM 872 N N . ILE A 1 109 ? -9.125 -3.232 10.467 1.00 83.69 109 ILE A N 1
ATOM 873 C CA . ILE A 1 109 ? -10.433 -2.585 10.550 1.00 83.69 109 ILE A CA 1
ATOM 874 C C . ILE A 1 109 ? -11.316 -3.289 11.592 1.00 83.69 109 ILE A C 1
ATOM 876 O O . ILE A 1 109 ? -11.372 -4.519 11.666 1.00 83.69 109 ILE A O 1
ATOM 880 N N . ALA A 1 110 ? -12.034 -2.503 12.393 1.00 87.50 110 ALA A N 1
ATOM 881 C CA . ALA A 1 110 ? -13.034 -2.999 13.327 1.00 87.50 110 ALA A CA 1
ATOM 882 C C . ALA A 1 110 ? -14.096 -3.873 12.648 1.00 87.50 110 ALA A C 1
ATOM 884 O O . ALA A 1 110 ? -14.643 -3.538 11.603 1.00 87.50 110 ALA A O 1
ATOM 885 N N . GLY A 1 111 ? -14.424 -4.996 13.283 1.00 85.38 111 GLY A N 1
ATOM 886 C CA . GLY A 1 111 ? -15.355 -6.003 12.774 1.00 85.38 111 GLY A CA 1
ATOM 887 C C . GLY A 1 111 ? -14.697 -7.144 11.994 1.00 85.38 111 GLY A C 1
ATOM 888 O O . GLY A 1 111 ? -15.384 -8.115 11.689 1.00 85.38 111 GLY A O 1
ATOM 889 N N . ILE A 1 112 ? -13.394 -7.069 11.711 1.00 87.19 112 ILE A N 1
ATOM 890 C CA . ILE A 1 112 ? -12.660 -8.109 10.982 1.00 87.19 112 ILE A CA 1
ATOM 891 C C . ILE A 1 112 ? -12.050 -9.140 11.938 1.00 87.19 112 ILE A C 1
ATOM 893 O O . ILE A 1 112 ? -11.578 -8.817 13.033 1.00 87.19 112 ILE A O 1
ATOM 897 N N . THR A 1 113 ? -12.030 -10.394 11.487 1.00 91.44 113 THR A N 1
ATOM 898 C CA . THR A 1 113 ? -11.246 -11.472 12.097 1.00 91.44 113 THR A CA 1
ATOM 899 C C . THR A 1 113 ? -9.984 -11.683 11.277 1.00 91.44 113 THR A C 1
ATOM 901 O O . THR A 1 113 ? -10.058 -11.920 10.076 1.00 91.44 113 THR A O 1
ATOM 904 N N . VAL A 1 114 ? -8.827 -11.588 11.925 1.00 92.44 114 VAL A N 1
ATOM 905 C CA . VAL A 1 114 ? -7.525 -11.864 11.315 1.00 92.44 114 VAL A CA 1
ATOM 906 C C . VAL A 1 114 ? -7.109 -13.270 11.694 1.00 92.44 114 VAL A C 1
ATOM 908 O O . VAL A 1 114 ? -7.217 -13.649 12.858 1.00 92.44 114 VAL A O 1
ATOM 911 N N . VAL A 1 115 ? -6.605 -14.021 10.724 1.00 93.62 115 VAL A N 1
ATOM 912 C CA . VAL A 1 115 ? -6.081 -15.373 10.914 1.00 93.62 115 VAL A CA 1
ATOM 913 C C . VAL A 1 115 ? -4.601 -15.370 10.546 1.00 93.62 115 VAL A C 1
ATOM 915 O O . VAL A 1 115 ? -4.201 -14.730 9.572 1.00 93.62 115 VAL A O 1
ATOM 918 N N . LYS A 1 116 ? -3.768 -16.017 11.362 1.00 92.75 116 LYS A N 1
ATOM 919 C CA . LYS A 1 116 ? -2.319 -16.138 11.162 1.00 92.75 116 LYS A CA 1
ATOM 920 C C . LYS A 1 116 ? -1.859 -17.557 11.489 1.00 92.75 116 LYS A C 1
ATOM 922 O O . LYS A 1 116 ? -2.492 -18.212 12.310 1.00 92.75 116 LYS A O 1
ATOM 927 N N . PRO A 1 117 ? -0.743 -18.035 10.921 1.00 93.62 117 PRO A N 1
ATOM 928 C CA . PRO A 1 117 ? -0.172 -19.314 11.330 1.00 93.62 117 PRO A CA 1
ATOM 929 C C . PRO A 1 117 ? 0.286 -19.271 12.796 1.00 93.62 117 PRO A C 1
ATOM 931 O O . PRO A 1 117 ? 0.799 -18.250 13.265 1.00 93.62 117 PRO A O 1
ATOM 934 N N . CYS A 1 118 ? 0.136 -20.386 13.514 1.00 92.19 118 CYS A N 1
ATOM 935 C CA . CYS A 1 118 ? 0.670 -20.520 14.872 1.00 92.19 118 CYS A CA 1
ATOM 936 C C . CYS A 1 118 ? 2.205 -20.409 14.865 1.00 92.19 118 CYS A C 1
ATOM 938 O O . CYS A 1 118 ? 2.874 -20.922 13.965 1.00 92.19 118 CYS A O 1
ATOM 940 N N . LYS A 1 119 ? 2.778 -19.756 15.882 1.00 89.38 119 LYS A N 1
ATOM 941 C CA . LYS A 1 119 ? 4.235 -19.614 16.043 1.00 89.38 11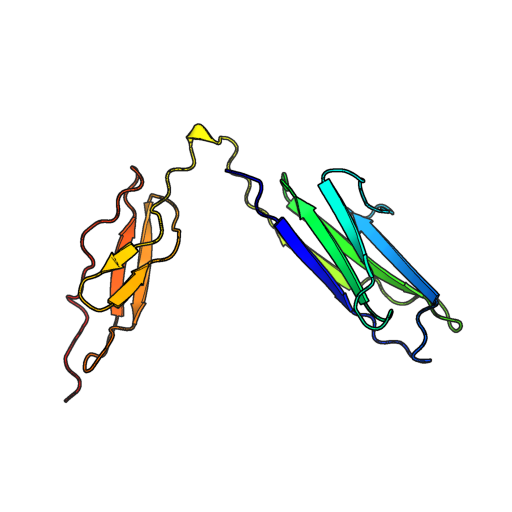9 LYS A CA 1
ATOM 942 C C . LYS A 1 119 ? 4.841 -20.730 16.907 1.00 89.38 119 LYS A C 1
ATOM 944 O O . LYS A 1 119 ? 4.151 -21.380 17.688 1.00 89.38 119 LYS A O 1
ATOM 949 N N . GLY A 1 120 ? 6.158 -20.923 16.789 1.00 84.62 120 GLY A N 1
ATOM 950 C CA . GLY A 1 120 ? 6.929 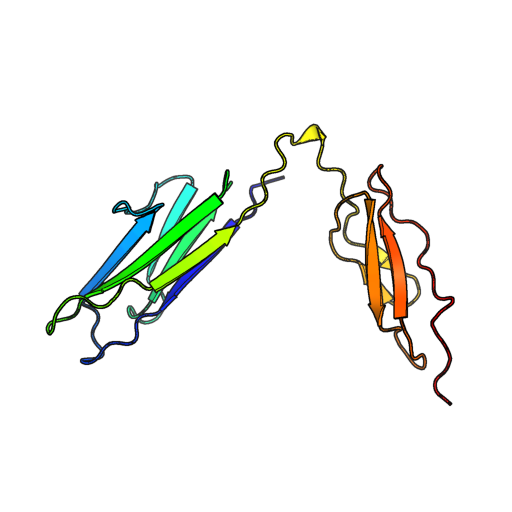-21.890 17.584 1.00 84.62 120 GLY A CA 1
ATOM 951 C C . GLY A 1 120 ? 6.716 -23.348 17.156 1.00 84.62 120 GLY A C 1
ATOM 952 O O . GLY A 1 120 ? 6.581 -23.644 15.968 1.00 84.62 120 GLY A O 1
ATOM 953 N N . ASN A 1 121 ? 6.658 -24.263 18.131 1.00 85.69 121 ASN A N 1
ATOM 954 C CA . ASN A 1 121 ? 6.462 -25.707 17.908 1.00 85.69 121 ASN A CA 1
ATOM 955 C C . ASN A 1 121 ? 4.986 -26.094 17.710 1.00 85.69 121 ASN A C 1
ATOM 957 O O . ASN A 1 121 ? 4.586 -27.219 18.003 1.00 85.69 121 ASN A O 1
ATOM 961 N N . GLN A 1 122 ? 4.154 -25.164 17.248 1.00 90.06 122 GLN A N 1
ATOM 962 C CA . GLN A 1 122 ? 2.746 -25.410 16.953 1.00 90.06 122 GLN A CA 1
ATOM 963 C C . GLN A 1 122 ? 2.489 -25.350 15.444 1.00 90.06 122 GLN A C 1
ATOM 965 O O . GLN A 1 122 ? 3.197 -24.668 14.701 1.00 90.06 122 GLN A O 1
ATOM 970 N N . ARG A 1 123 ? 1.480 -26.090 14.984 1.00 91.88 123 ARG A N 1
ATOM 971 C CA . ARG A 1 123 ? 0.899 -26.038 13.636 1.00 91.88 123 ARG A CA 1
ATOM 972 C C . ARG A 1 123 ? -0.581 -25.665 13.734 1.00 91.88 123 ARG A C 1
ATOM 974 O O . ARG A 1 123 ? -1.181 -25.813 14.796 1.00 91.88 123 ARG A O 1
ATOM 981 N N . GLY A 1 124 ? -1.147 -25.221 12.618 1.00 92.94 124 GLY A N 1
ATOM 982 C CA . GLY A 1 124 ? -2.508 -24.697 12.544 1.00 92.94 124 GLY A CA 1
ATOM 983 C C . GLY A 1 124 ? -2.518 -23.175 12.472 1.00 92.94 124 GLY A C 1
ATOM 984 O O . GLY A 1 124 ? -1.516 -22.551 12.103 1.00 92.94 124 GLY A O 1
ATOM 985 N N . GLU A 1 125 ? -3.645 -22.586 12.848 1.00 95.06 125 GLU A N 1
ATOM 986 C CA . GLU A 1 125 ? -3.889 -21.153 12.724 1.00 95.06 125 GLU A CA 1
ATOM 987 C C . GLU A 1 125 ? -4.404 -20.563 14.039 1.00 95.06 125 GLU A C 1
ATOM 989 O O . GLU A 1 125 ? -5.196 -21.173 14.751 1.00 95.06 125 GLU A O 1
ATOM 994 N N . VAL A 1 126 ? -3.954 -19.356 14.361 1.00 95.19 126 VAL A N 1
ATOM 995 C CA . VAL A 1 126 ? -4.488 -18.519 15.433 1.00 95.19 126 VAL A CA 1
ATOM 996 C C . VAL A 1 126 ? -5.373 -17.451 14.806 1.00 95.19 126 VAL A C 1
ATOM 998 O O . VAL A 1 126 ? -4.979 -16.795 13.838 1.00 95.19 126 VAL A O 1
ATOM 1001 N N . SER A 1 127 ? -6.557 -17.237 15.374 1.00 95.94 127 SER A N 1
ATOM 1002 C CA . SER A 1 127 ? -7.454 -16.166 14.939 1.00 95.94 127 SER A CA 1
ATOM 1003 C C . SER A 1 127 ? -7.573 -15.071 15.996 1.00 95.94 127 SER A C 1
ATOM 1005 O O . SER A 1 127 ? -7.414 -15.306 17.192 1.00 95.94 127 SER A O 1
ATOM 1007 N N . ARG A 1 128 ? -7.833 -13.834 15.580 1.00 96.88 128 ARG A N 1
ATOM 1008 C CA . ARG A 1 128 ? -8.078 -12.717 16.495 1.00 96.88 128 ARG A CA 1
ATOM 1009 C C . ARG A 1 128 ? -9.067 -11.741 15.890 1.00 96.88 128 ARG A C 1
ATOM 1011 O O . ARG A 1 128 ? -8.923 -11.311 14.750 1.00 96.88 128 ARG A O 1
ATOM 1018 N N . VAL A 1 129 ? -10.064 -11.362 16.682 1.00 96.31 129 VAL A N 1
ATOM 1019 C CA . VAL A 1 129 ? -11.125 -10.445 16.253 1.00 96.31 129 VAL A CA 1
ATOM 1020 C C . VAL A 1 129 ? -10.783 -9.021 16.670 1.00 96.31 129 VAL A C 1
ATOM 1022 O O . VAL A 1 129 ? -10.616 -8.749 17.865 1.00 96.31 129 VAL A O 1
ATOM 1025 N N . CYS A 1 130 ? -10.752 -8.104 15.707 1.00 93.38 130 CYS A N 1
ATOM 1026 C CA . CYS A 1 130 ? -10.847 -6.679 15.981 1.00 93.38 130 CYS A CA 1
ATOM 1027 C C . CYS A 1 130 ? -12.330 -6.340 16.137 1.00 93.38 130 CYS A C 1
ATOM 1029 O O . CYS A 1 130 ? -13.104 -6.480 15.194 1.00 93.38 130 CYS A O 1
ATOM 1031 N N . ASN A 1 131 ? -12.789 -5.974 17.334 1.00 92.62 131 ASN A N 1
ATOM 1032 C CA . ASN A 1 131 ? -14.224 -5.757 17.541 1.00 92.62 131 ASN A CA 1
ATOM 1033 C C . ASN A 1 131 ? -14.709 -4.447 16.884 1.00 92.62 131 ASN A C 1
ATOM 1035 O O . ASN A 1 131 ? -13.904 -3.595 16.522 1.00 92.62 131 ASN A O 1
ATOM 1039 N N . LYS A 1 132 ? -16.034 -4.248 16.792 1.00 88.69 132 LYS A N 1
ATOM 1040 C CA . LYS A 1 132 ? -16.658 -3.033 16.217 1.00 88.69 132 LYS A CA 1
ATOM 1041 C C . LYS A 1 132 ? -16.279 -1.713 16.921 1.00 88.69 132 LYS A C 1
ATOM 1043 O O . LYS A 1 132 ? -16.640 -0.655 16.429 1.00 88.69 132 LYS A O 1
ATOM 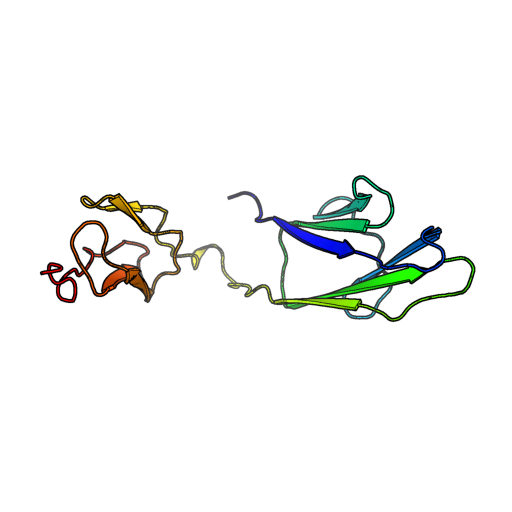1048 N N . LYS A 1 133 ? -15.599 -1.772 18.074 1.00 89.88 133 LYS A N 1
ATOM 1049 C CA . LYS A 1 133 ? -15.121 -0.627 18.868 1.00 89.88 133 LYS A CA 1
ATOM 1050 C C . LYS A 1 133 ? -13.600 -0.416 18.765 1.00 89.88 133 LYS A C 1
ATOM 1052 O O . LYS A 1 133 ? -13.081 0.447 19.460 1.00 89.88 133 LYS A O 1
ATOM 1057 N N . GLY A 1 134 ? -12.888 -1.183 17.930 1.00 89.75 134 GLY A N 1
ATOM 1058 C CA . GLY A 1 134 ? -11.452 -0.970 17.682 1.00 89.75 134 GLY A CA 1
ATOM 1059 C C . GLY A 1 134 ? -10.567 -1.528 18.781 1.00 89.75 134 GLY A C 1
ATOM 1060 O O . GLY A 1 134 ? -9.444 -1.082 18.985 1.00 89.75 134 GLY A O 1
ATOM 1061 N N . VAL A 1 135 ? -11.084 -2.509 19.517 1.00 94.69 135 VAL A N 1
ATOM 1062 C CA . VAL A 1 135 ? -10.341 -3.180 20.576 1.00 94.69 135 VAL A CA 1
ATOM 1063 C C . VAL A 1 135 ? -10.121 -4.627 20.173 1.00 94.69 135 VAL A C 1
ATOM 1065 O O . VAL A 1 135 ? -11.070 -5.366 19.874 1.00 94.69 135 VAL A O 1
ATOM 1068 N N . TRP A 1 136 ? -8.856 -5.036 20.182 1.00 96.00 136 TRP A N 1
ATOM 1069 C CA . TRP A 1 136 ? -8.486 -6.421 19.958 1.00 96.00 136 TRP A CA 1
ATOM 1070 C C . TRP A 1 136 ? -9.075 -7.315 21.048 1.00 96.00 136 TRP A C 1
ATOM 1072 O O . TRP A 1 136 ? -8.881 -7.082 22.242 1.00 96.00 136 TRP A O 1
ATOM 1082 N N . ARG A 1 137 ? -9.756 -8.391 20.647 1.00 96.62 137 ARG A N 1
ATOM 1083 C CA . ARG A 1 137 ? -10.089 -9.482 21.571 1.00 96.62 137 ARG A CA 1
ATOM 1084 C C . ARG A 1 137 ? -8.848 -10.317 21.888 1.00 96.62 137 ARG A C 1
ATOM 1086 O O . ARG A 1 137 ? -7.798 -10.163 21.260 1.00 96.62 137 ARG A O 1
ATOM 1093 N N . LYS A 1 138 ? -8.969 -11.213 22.871 1.00 96.19 138 LYS A N 1
ATOM 1094 C CA . LYS A 1 138 ? -7.939 -12.227 23.119 1.00 96.19 138 LYS A CA 1
ATOM 1095 C C . LYS A 1 138 ? -7.783 -13.089 21.856 1.00 96.19 138 LYS A C 1
ATOM 1097 O O . LYS A 1 138 ? -8.812 -13.470 21.296 1.00 96.19 138 LYS A O 1
ATOM 1102 N N . PRO A 1 139 ? -6.551 -13.356 21.394 1.00 96.44 139 PRO A N 1
ATOM 1103 C CA . PRO A 1 139 ? -6.351 -14.282 20.293 1.00 96.44 139 PRO A CA 1
ATOM 1104 C C . PRO A 1 139 ? -6.818 -15.685 20.686 1.00 96.44 139 PRO A C 1
ATOM 1106 O O . PRO A 1 139 ? -6.607 -16.127 21.819 1.00 96.44 139 PRO A O 1
ATOM 1109 N N . ASP A 1 140 ? -7.449 -16.361 19.739 1.00 96.62 140 ASP A N 1
ATOM 1110 C CA . ASP A 1 140 ? -7.942 -17.719 19.857 1.00 96.62 140 ASP A CA 1
ATOM 1111 C C . ASP A 1 140 ? -6.930 -18.694 19.248 1.00 96.62 140 ASP A C 1
ATOM 1113 O O . ASP A 1 140 ? -6.738 -18.757 18.033 1.00 96.62 140 ASP A O 1
ATOM 1117 N N . TYR A 1 141 ? -6.272 -19.428 20.142 1.00 94.69 141 TYR A N 1
ATOM 1118 C CA . TYR A 1 141 ? -5.256 -20.437 19.849 1.00 94.69 141 TYR A CA 1
ATOM 1119 C C . TYR A 1 141 ? -5.833 -21.863 19.841 1.00 94.69 141 TYR A C 1
ATOM 1121 O O . TYR A 1 141 ? -5.064 -22.821 19.840 1.00 94.69 141 TYR A O 1
ATOM 1129 N N . SER A 1 142 ? -7.159 -22.036 19.878 1.00 93.50 142 SER A N 1
ATOM 1130 C CA . SER A 1 142 ? -7.801 -23.360 19.942 1.00 93.50 142 SER A CA 1
ATOM 1131 C C . SER A 1 142 ? -7.417 -24.281 18.778 1.00 93.50 142 SER A C 1
ATOM 1133 O O . SER A 1 142 ? -7.263 -25.483 18.977 1.00 93.50 142 SER A O 1
ATOM 1135 N N . SER A 1 143 ? -7.168 -23.714 17.597 1.00 94.50 143 SER A N 1
ATOM 1136 C CA . SER A 1 143 ? -6.715 -24.443 16.406 1.00 94.50 143 SER A CA 1
ATOM 1137 C C . SER A 1 143 ? -5.192 -24.648 16.336 1.00 94.50 143 SER A C 1
ATOM 1139 O O . SER A 1 143 ? -4.697 -25.224 15.367 1.00 94.50 143 SER A O 1
ATOM 1141 N N . CYS A 1 144 ? -4.428 -24.206 17.344 1.00 93.38 144 CYS A N 1
ATOM 1142 C CA . CYS A 1 144 ? -2.984 -24.418 17.421 1.00 93.38 144 CYS A CA 1
ATOM 1143 C C . CYS A 1 144 ? -2.650 -25.715 18.160 1.00 93.38 144 CYS A C 1
ATOM 1145 O O . CYS A 1 144 ? -2.731 -25.795 19.387 1.00 93.38 144 CYS A O 1
ATOM 1147 N N . VAL A 1 145 ? -2.172 -26.714 17.421 1.00 93.69 145 VAL A N 1
ATOM 1148 C CA . VAL A 1 145 ? -1.754 -28.013 17.970 1.00 93.69 145 VAL A CA 1
ATOM 1149 C C . VAL A 1 145 ? -0.234 -28.128 17.977 1.00 93.69 145 VAL A C 1
ATOM 1151 O O . VAL A 1 145 ? 0.436 -27.581 17.102 1.00 93.69 145 VAL A O 1
ATOM 1154 N N . ARG A 1 146 ? 0.343 -28.824 18.963 1.00 89.00 146 ARG A N 1
ATOM 1155 C CA . ARG A 1 146 ? 1.791 -29.089 18.971 1.00 89.00 146 ARG A CA 1
ATOM 1156 C C . ARG A 1 146 ? 2.164 -29.931 17.748 1.00 89.00 146 ARG A C 1
ATOM 1158 O O . ARG A 1 146 ? 1.413 -30.818 17.348 1.00 89.00 146 ARG A O 1
ATOM 1165 N N . LYS A 1 147 ? 3.294 -29.599 17.130 1.00 81.62 147 LYS A N 1
ATOM 1166 C CA . LYS A 1 147 ? 3.946 -30.474 16.156 1.00 81.62 147 LYS A CA 1
ATOM 1167 C C . LYS A 1 147 ? 4.525 -31.645 16.950 1.00 81.62 147 LYS A C 1
ATOM 1169 O O . LYS A 1 147 ? 5.224 -31.397 17.933 1.00 81.62 147 LYS A O 1
ATOM 1174 N N . GLU A 1 148 ? 4.119 -32.857 16.588 1.00 76.12 148 GLU A N 1
ATOM 1175 C CA . GLU A 1 148 ? 4.729 -34.101 17.077 1.00 76.12 148 GLU A CA 1
ATOM 1176 C C . GLU A 1 148 ? 6.158 -34.233 16.550 1.00 76.12 148 GLU A C 1
ATOM 1178 O O . GLU A 1 148 ? 6.403 -33.764 15.410 1.00 76.12 148 GLU A O 1
#

Radius of gyration: 21.87 Å; chains: 1; bounding box: 35×54×57 Å

InterPro domains:
  IPR001879 GPCR, family 2, extracellular hormone receptor domain [PF02793] (94-146)
  IPR001879 GPCR, family 2, extracellular hormone receptor domain [PS50227] (63-148)
  IPR007110 Immunoglobulin-like domain [PS50835] (1-81)
  IPR013783 Immunoglobulin-like fold [G3DSA:2.60.40.10] (1-90)
  IPR036179 Immunoglobulin-like domain superfamily [SSF48726] (3-73)
  IPR036445 GPCR family 2, extracellular hormone receptor domain superfamily [G3DSA:4.10.1240.10] (93-145)
  IPR036445 GPCR family 2, extracellular hormone receptor domain superfamily [SSF111418] (82-145)

Foldseek 3Di:
DFWDKDKDKDADDDVVNDWPDKWKDKPNHTDDADPPFWDWDQDPPNRMIIIIGTPDDAWIKMWMWTADPVGIDDIDIDTDGDPDPPDPVQQQWADWDADPQRDTDHIDGAQDKDWDADDDQWGFIKIWHLHSNNDIDDIHCVRTDGND

Sequence (148 aa):
MQGETIPVECFILSNPSEVREIKWFKNGKLFNGSKHDEVIRKGPEGTSEILTHRNIQGNIIYECLGKNEAGEGAKVMSNITVYLYQDEKSRILCYIDTDRFGTVWNWTIAGITVVKPCKGNQRGEVSRVCNKKGVWRKPDYSSCVRKE

Organism: Mytilus galloprovincialis (NCBI:txid29158)

pLDDT: mean 81.35, std 13.52, range [30.31, 96.88]